Protein AF-A0A3M1KPJ9-F1 (afdb_monomer_lite)

Sequence (144 aa):
MNGAINFESLADSFSMEMNGGTPIARCDQLEVRNNEIRLLENTNYTHPRNPKELWERAVREEEVRENVKKMWGSYAVLQWVRATRPNEIPPIEEQGMRIIYVLRIPPLENSPKLARALKLLVNEIDRFRNGAVESVRFEEQPLP

Structure (mmCIF, N/CA/C/O backbone):
data_AF-A0A3M1KPJ9-F1
#
_entry.id   AF-A0A3M1KPJ9-F1
#
loop_
_atom_site.group_PDB
_atom_site.id
_atom_site.type_symbol
_atom_site.label_atom_id
_atom_site.label_alt_id
_atom_site.label_comp_id
_atom_site.label_asym_id
_atom_site.label_entity_id
_atom_site.label_seq_id
_atom_site.pdbx_PDB_ins_code
_atom_site.Cartn_x
_atom_site.Cartn_y
_atom_site.Cartn_z
_atom_site.occupancy
_atom_site.B_iso_or_equiv
_atom_site.auth_seq_id
_atom_site.auth_comp_id
_atom_site.auth_asym_id
_atom_site.auth_atom_id
_atom_site.pdbx_PDB_model_num
ATOM 1 N N . MET A 1 1 ? -11.873 16.869 7.938 1.00 39.50 1 MET A N 1
ATOM 2 C CA . MET A 1 1 ? -10.461 16.923 8.371 1.00 39.50 1 MET A CA 1
ATOM 3 C C . MET A 1 1 ? -9.653 16.223 7.298 1.00 39.50 1 MET A C 1
ATOM 5 O O . MET A 1 1 ? -9.813 15.023 7.148 1.00 39.50 1 MET A O 1
ATOM 9 N N . ASN A 1 2 ? -8.879 16.966 6.508 1.00 43.03 2 ASN A N 1
ATOM 10 C CA . ASN A 1 2 ? -8.001 16.390 5.489 1.00 43.03 2 ASN A CA 1
ATOM 11 C C . ASN A 1 2 ? -6.593 16.362 6.080 1.00 43.03 2 ASN A C 1
ATOM 13 O O . ASN A 1 2 ? -5.940 17.398 6.152 1.00 43.03 2 ASN A O 1
ATOM 17 N N . GLY A 1 3 ? -6.162 15.207 6.569 1.00 62.03 3 GLY A N 1
ATOM 18 C CA . GLY A 1 3 ? -4.822 15.029 7.111 1.00 62.03 3 GLY A CA 1
ATOM 19 C C . GLY A 1 3 ? -4.414 13.577 6.959 1.00 62.03 3 GLY A C 1
ATOM 20 O O . GLY A 1 3 ? -5.153 12.687 7.374 1.00 62.03 3 GLY A O 1
ATOM 21 N N . ALA A 1 4 ? -3.269 13.340 6.322 1.00 70.69 4 ALA A N 1
ATOM 22 C CA . ALA A 1 4 ? -2.655 12.025 6.335 1.00 70.69 4 ALA A CA 1
ATOM 23 C C . ALA A 1 4 ? -2.259 11.693 7.782 1.00 70.69 4 ALA A C 1
ATOM 25 O O . ALA A 1 4 ? -1.578 12.476 8.444 1.00 70.69 4 ALA A O 1
ATOM 26 N N . ILE A 1 5 ? -2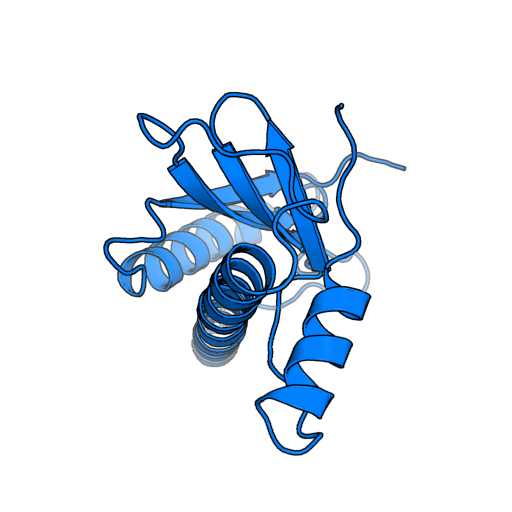.715 10.549 8.272 1.00 81.44 5 ILE A N 1
ATOM 27 C CA . ILE A 1 5 ? -2.349 9.987 9.564 1.00 81.44 5 ILE A CA 1
ATOM 28 C C . ILE A 1 5 ? -0.999 9.299 9.384 1.00 81.44 5 ILE A C 1
ATOM 30 O O . ILE A 1 5 ? -0.840 8.461 8.489 1.00 81.44 5 ILE A O 1
ATOM 34 N N . ASN A 1 6 ? -0.030 9.663 10.229 1.00 79.62 6 ASN A N 1
ATOM 35 C CA . ASN A 1 6 ? 1.220 8.921 10.316 1.00 79.62 6 ASN A CA 1
ATOM 36 C C . ASN A 1 6 ? 0.895 7.517 10.834 1.00 79.62 6 ASN A C 1
ATOM 38 O O . ASN A 1 6 ? 0.515 7.346 11.991 1.00 79.62 6 ASN A O 1
ATOM 42 N N . PHE A 1 7 ? 0.990 6.531 9.949 1.00 84.62 7 PHE A N 1
ATOM 43 C CA . PHE A 1 7 ? 0.542 5.177 10.233 1.00 84.62 7 PHE A CA 1
ATOM 44 C C . PHE A 1 7 ? 1.591 4.372 11.013 1.00 84.62 7 PHE A C 1
ATOM 46 O O . PHE A 1 7 ? 1.277 3.331 11.588 1.00 84.62 7 PHE A O 1
ATOM 53 N N . GLU A 1 8 ? 2.822 4.883 11.085 1.00 86.38 8 GLU A N 1
ATOM 54 C CA . GLU A 1 8 ? 3.941 4.262 11.787 1.00 86.38 8 GLU A CA 1
ATOM 55 C C . GLU A 1 8 ? 3.683 4.133 13.290 1.00 86.38 8 GLU A C 1
ATOM 57 O O . GLU A 1 8 ? 3.782 3.036 13.828 1.00 86.38 8 GLU A O 1
ATOM 62 N N . SER A 1 9 ? 3.242 5.203 13.957 1.00 88.38 9 SER A N 1
ATOM 63 C CA . SER A 1 9 ? 2.979 5.174 15.406 1.00 88.38 9 SER A CA 1
ATOM 64 C C . SER A 1 9 ? 1.850 4.207 15.789 1.00 88.38 9 SER A C 1
ATOM 66 O O . SER A 1 9 ? 1.889 3.563 16.845 1.00 88.38 9 SER A O 1
ATOM 68 N N . LEU A 1 10 ? 0.848 4.073 14.916 1.00 91.31 10 LEU A N 1
ATOM 69 C CA . LEU A 1 10 ? -0.241 3.109 15.063 1.00 91.31 10 LEU A CA 1
ATOM 70 C C . LEU A 1 10 ? 0.266 1.676 14.893 1.00 91.31 10 LEU A C 1
ATOM 72 O O . LEU A 1 10 ? -0.090 0.796 15.677 1.00 91.31 10 LEU A O 1
ATOM 76 N N . ALA A 1 11 ? 1.130 1.446 13.904 1.00 92.62 11 ALA A N 1
ATOM 77 C CA . ALA A 1 11 ? 1.739 0.146 13.658 1.00 92.62 11 ALA A CA 1
ATOM 78 C C . ALA A 1 11 ? 2.717 -0.272 14.768 1.00 92.62 11 ALA A C 1
ATOM 80 O O . ALA A 1 11 ? 2.775 -1.455 15.111 1.00 92.62 11 ALA A O 1
ATOM 81 N N . ASP A 1 12 ? 3.444 0.672 15.364 1.00 93.25 12 ASP A N 1
ATOM 82 C CA . ASP A 1 12 ? 4.329 0.413 16.502 1.00 93.25 12 ASP A CA 1
ATOM 83 C C . ASP A 1 12 ? 3.517 0.015 17.736 1.00 93.25 12 ASP A C 1
ATOM 85 O O . ASP A 1 12 ? 3.812 -0.993 18.381 1.00 93.25 12 ASP A O 1
ATOM 89 N N . SER A 1 13 ? 2.428 0.743 18.009 1.00 93.88 13 SER A N 1
ATOM 90 C CA . SER A 1 13 ? 1.492 0.394 19.083 1.00 93.88 13 SER A CA 1
ATOM 91 C C . SER A 1 13 ? 0.903 -1.004 18.878 1.00 93.88 13 SER A C 1
ATOM 93 O O . SER A 1 13 ? 0.939 -1.835 19.782 1.00 93.88 13 SER A O 1
ATOM 95 N N . PHE A 1 14 ? 0.430 -1.296 17.662 1.00 94.88 14 PHE A N 1
ATOM 96 C CA . PHE A 1 14 ? -0.061 -2.623 17.298 1.00 94.88 14 PHE A CA 1
ATOM 97 C C . PHE A 1 14 ? 1.008 -3.700 17.517 1.00 94.88 14 PHE A C 1
ATOM 99 O O . PHE A 1 14 ? 0.722 -4.762 18.066 1.00 94.88 14 PHE A O 1
ATOM 106 N N . SER A 1 15 ? 2.250 -3.438 17.106 1.00 95.12 15 SER A N 1
ATOM 107 C CA . SER A 1 15 ? 3.347 -4.400 17.227 1.00 95.12 15 SER A CA 1
ATOM 108 C C . SER A 1 15 ? 3.625 -4.737 18.692 1.00 95.12 15 SER A C 1
ATOM 110 O O . SER A 1 15 ? 3.766 -5.909 19.038 1.00 95.12 15 SER A O 1
ATOM 112 N N . MET A 1 16 ? 3.630 -3.725 19.562 1.00 95.25 16 MET A N 1
ATOM 113 C CA . MET A 1 16 ? 3.829 -3.891 21.001 1.00 95.25 16 MET A CA 1
ATOM 114 C C . MET A 1 16 ? 2.670 -4.627 21.679 1.00 95.25 16 MET A C 1
ATOM 116 O O . MET A 1 16 ? 2.911 -5.533 22.475 1.00 95.25 16 MET A O 1
ATOM 120 N N . GLU A 1 17 ? 1.428 -4.264 21.363 1.00 94.69 17 GLU A N 1
ATOM 121 C CA . GLU A 1 17 ? 0.243 -4.784 22.057 1.00 94.69 17 GLU A CA 1
ATOM 122 C C . GLU A 1 17 ? -0.226 -6.144 21.520 1.00 94.69 17 GLU A C 1
ATOM 124 O O . GLU A 1 17 ? -0.683 -6.987 22.290 1.00 94.69 17 GLU A O 1
ATOM 129 N N . MET A 1 18 ? -0.105 -6.375 20.210 1.00 92.81 18 MET A N 1
ATOM 130 C CA . MET A 1 18 ? -0.717 -7.519 19.522 1.00 92.81 18 MET A CA 1
ATOM 131 C C . MET A 1 18 ? 0.295 -8.479 18.893 1.00 92.81 18 MET A C 1
ATOM 133 O O . MET A 1 18 ? -0.042 -9.640 18.667 1.00 92.81 18 MET A O 1
ATOM 137 N N . ASN A 1 19 ? 1.522 -8.028 18.607 1.00 90.75 19 ASN A N 1
ATOM 138 C CA . ASN A 1 19 ? 2.541 -8.828 17.912 1.00 90.75 19 ASN A CA 1
ATOM 139 C C . ASN A 1 19 ? 3.777 -9.131 18.781 1.00 90.75 19 ASN A C 1
ATOM 141 O O . ASN A 1 19 ? 4.863 -9.399 18.262 1.00 90.75 19 ASN A O 1
ATOM 145 N N . GLY A 1 20 ? 3.638 -9.049 20.111 1.00 90.75 20 GLY A N 1
ATOM 146 C CA . GLY A 1 20 ? 4.711 -9.356 21.065 1.00 90.75 20 GLY A CA 1
ATOM 147 C C . GLY A 1 20 ? 5.973 -8.505 20.879 1.00 90.75 20 GLY A C 1
ATOM 148 O O . GLY A 1 20 ? 7.077 -8.989 21.111 1.00 90.75 20 GLY A O 1
ATOM 149 N N . GLY A 1 21 ? 5.823 -7.273 20.389 1.00 90.94 21 GLY A N 1
ATOM 150 C CA . GLY A 1 21 ? 6.919 -6.363 20.050 1.00 90.94 21 GLY A CA 1
ATOM 151 C C . GLY A 1 21 ? 7.565 -6.608 18.683 1.00 90.94 21 GLY A C 1
ATOM 152 O O . GLY A 1 21 ? 8.468 -5.867 18.304 1.00 90.94 21 GLY A O 1
ATOM 153 N N . THR A 1 22 ? 7.125 -7.609 17.914 1.00 93.50 22 THR A N 1
ATOM 154 C CA . THR A 1 2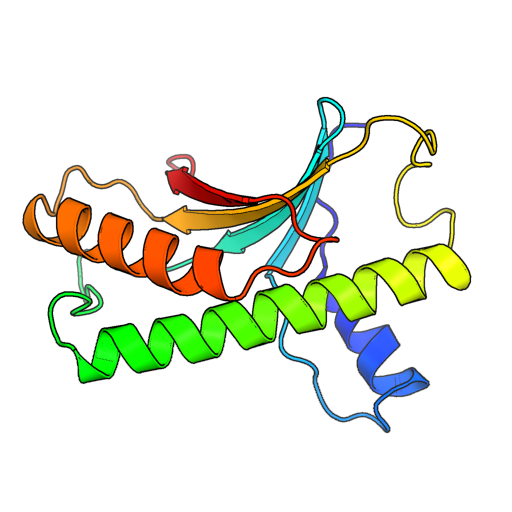2 ? 7.662 -7.852 16.566 1.00 93.50 22 THR A CA 1
ATOM 155 C C . THR A 1 22 ? 7.095 -6.822 15.583 1.00 93.50 22 THR A C 1
ATOM 157 O O . THR A 1 22 ? 5.872 -6.704 15.488 1.00 93.50 22 THR A O 1
ATOM 160 N N . PRO A 1 23 ? 7.925 -6.106 14.802 1.00 94.06 23 PRO A N 1
ATOM 161 C CA . PRO A 1 23 ? 7.427 -5.138 13.831 1.00 94.06 23 PRO A CA 1
ATOM 162 C C . PRO A 1 23 ? 6.541 -5.784 12.762 1.00 94.06 23 PRO A C 1
ATOM 164 O O . PRO A 1 23 ? 6.899 -6.807 12.172 1.00 94.06 23 PRO A O 1
ATOM 167 N N . ILE A 1 24 ? 5.394 -5.169 12.480 1.00 94.25 24 ILE A N 1
ATOM 168 C CA . ILE A 1 24 ? 4.541 -5.545 11.348 1.00 94.25 24 ILE A CA 1
ATOM 169 C C . ILE A 1 24 ? 4.940 -4.772 10.085 1.00 94.25 24 ILE A C 1
ATOM 171 O O . ILE A 1 24 ? 5.290 -3.597 10.145 1.00 94.25 24 ILE A O 1
ATOM 175 N N . ALA A 1 25 ? 4.871 -5.410 8.914 1.00 95.00 25 ALA A N 1
ATOM 176 C CA . ALA A 1 25 ? 4.991 -4.696 7.645 1.00 95.00 25 ALA A CA 1
ATOM 177 C C . ALA A 1 25 ? 3.742 -3.831 7.420 1.00 95.00 25 ALA A C 1
ATOM 179 O O . ALA A 1 25 ? 2.622 -4.322 7.525 1.00 95.00 25 ALA A O 1
ATOM 180 N N . ARG A 1 26 ? 3.925 -2.557 7.085 1.00 94.75 26 ARG A N 1
ATOM 181 C CA . ARG A 1 26 ? 2.849 -1.574 6.914 1.00 94.75 26 ARG A CA 1
ATOM 182 C C . ARG A 1 26 ? 3.204 -0.567 5.831 1.00 94.75 26 ARG A C 1
ATOM 184 O O . ARG A 1 26 ? 4.376 -0.438 5.483 1.00 94.75 26 ARG A O 1
ATOM 191 N N . CYS A 1 27 ? 2.186 0.124 5.346 1.00 94.12 27 CYS A N 1
ATOM 192 C CA . CYS A 1 27 ? 2.311 1.336 4.553 1.00 94.12 27 CYS A CA 1
ATOM 193 C C . CYS A 1 27 ? 2.729 2.531 5.416 1.00 94.12 27 CYS A C 1
ATOM 195 O O . CYS A 1 27 ? 2.535 2.520 6.633 1.00 94.12 27 CYS A O 1
ATOM 197 N N . ASP A 1 28 ? 3.255 3.569 4.775 1.00 92.25 28 ASP A N 1
ATOM 198 C CA . ASP A 1 28 ? 3.770 4.752 5.470 1.00 92.25 28 ASP A CA 1
ATOM 199 C C . ASP A 1 28 ? 2.657 5.625 6.062 1.00 92.25 28 ASP A C 1
ATOM 201 O O . ASP A 1 28 ? 2.778 6.167 7.161 1.00 92.25 28 ASP A O 1
ATOM 205 N N . GLN A 1 29 ? 1.570 5.816 5.310 1.00 93.00 29 GLN A N 1
ATOM 206 C CA . GLN A 1 29 ? 0.532 6.788 5.652 1.00 93.00 29 GLN A CA 1
ATOM 207 C C . GLN A 1 29 ? -0.869 6.220 5.448 1.00 93.00 29 GLN A C 1
ATOM 209 O O . GLN A 1 29 ? -1.100 5.368 4.590 1.00 93.00 29 GLN A O 1
ATOM 214 N N . LEU A 1 30 ? -1.825 6.755 6.203 1.00 91.75 30 LEU A N 1
ATOM 215 C CA . LEU A 1 30 ? -3.248 6.525 5.990 1.00 91.75 30 LEU A CA 1
ATOM 216 C C . LEU A 1 30 ? -3.945 7.853 5.707 1.00 91.75 30 LEU A C 1
ATOM 218 O O . LEU A 1 30 ? -3.724 8.837 6.399 1.00 91.75 30 LEU A O 1
ATOM 222 N N . GLU A 1 31 ? -4.808 7.899 4.703 1.00 91.44 31 GLU A N 1
ATOM 223 C CA . GLU A 1 31 ? -5.575 9.096 4.355 1.00 91.44 31 GLU A CA 1
ATOM 224 C C . GLU A 1 31 ? -7.054 8.740 4.210 1.00 91.44 31 GLU A C 1
ATOM 226 O O . GLU A 1 31 ? -7.398 7.784 3.521 1.00 91.44 31 GLU A O 1
ATOM 231 N N . VAL A 1 32 ? -7.934 9.521 4.838 1.00 88.31 32 VAL A N 1
ATOM 232 C CA . VAL A 1 32 ? -9.388 9.374 4.693 1.00 88.31 32 VAL A CA 1
ATOM 233 C C . VAL A 1 32 ? -9.919 10.560 3.896 1.00 88.31 32 VAL A C 1
ATOM 235 O O . VAL A 1 32 ? -9.871 11.694 4.371 1.00 88.31 32 VAL A O 1
ATOM 238 N N . ARG A 1 33 ? -10.401 10.317 2.673 1.00 85.44 33 ARG A N 1
ATOM 239 C CA . ARG A 1 33 ? -11.013 11.347 1.812 1.00 85.44 33 ARG A CA 1
ATOM 240 C C . ARG A 1 33 ? -11.972 10.724 0.807 1.00 85.44 33 ARG A C 1
ATOM 242 O O . ARG A 1 33 ? -11.727 9.618 0.350 1.00 85.44 33 ARG A O 1
ATOM 249 N N . ASN A 1 34 ? -13.012 11.453 0.399 1.00 79.75 34 ASN A N 1
ATOM 250 C CA . ASN A 1 34 ? -13.915 11.062 -0.697 1.00 79.75 34 ASN A CA 1
ATOM 251 C C . ASN A 1 34 ? -14.493 9.634 -0.574 1.00 79.75 34 ASN A C 1
ATOM 253 O O . ASN A 1 34 ? -14.530 8.904 -1.560 1.00 79.75 34 ASN A O 1
ATOM 257 N N . ASN A 1 35 ? -14.913 9.224 0.627 1.00 84.88 35 ASN A N 1
ATOM 258 C CA . ASN A 1 35 ? -15.363 7.855 0.927 1.00 84.88 35 ASN A CA 1
ATOM 259 C C . ASN A 1 35 ? -14.306 6.767 0.643 1.00 84.88 35 ASN A C 1
ATOM 261 O O . ASN A 1 35 ? -14.641 5.608 0.406 1.00 84.88 35 ASN A O 1
ATOM 265 N N . GLU A 1 36 ? -13.020 7.116 0.670 1.00 89.38 36 GLU A N 1
ATOM 266 C CA . GLU A 1 36 ? -11.910 6.176 0.556 1.00 89.38 36 GLU A CA 1
ATOM 267 C C . GLU A 1 36 ? -11.029 6.235 1.812 1.00 89.38 36 GLU A C 1
ATOM 269 O O . GLU A 1 36 ? -10.610 7.312 2.247 1.00 89.38 36 GLU A O 1
ATOM 274 N N . ILE A 1 37 ? -10.696 5.061 2.354 1.00 91.50 37 ILE A N 1
ATOM 275 C CA . ILE A 1 37 ? -9.551 4.868 3.248 1.00 91.50 37 ILE A CA 1
ATOM 276 C C . ILE A 1 37 ? -8.381 4.447 2.376 1.00 91.50 37 ILE A C 1
ATOM 278 O O . ILE A 1 37 ? -8.383 3.367 1.784 1.00 91.50 37 ILE A O 1
ATOM 282 N N . ARG A 1 38 ? -7.373 5.300 2.294 1.00 93.88 38 ARG A N 1
ATOM 283 C CA . ARG A 1 38 ? -6.231 5.127 1.407 1.00 93.88 38 ARG A CA 1
ATOM 284 C C . ARG A 1 38 ? -5.023 4.743 2.243 1.00 93.88 38 ARG A C 1
ATOM 286 O O . ARG A 1 38 ? -4.565 5.526 3.068 1.00 93.88 38 ARG A O 1
ATOM 293 N N . LEU A 1 39 ? -4.538 3.527 2.030 1.00 94.56 39 LEU A N 1
ATOM 294 C CA . LEU A 1 39 ? -3.306 2.990 2.599 1.00 94.56 39 LEU A CA 1
ATOM 295 C C . LEU A 1 39 ? -2.175 3.336 1.630 1.00 94.56 39 LEU A C 1
ATOM 297 O O . LEU A 1 39 ? -2.107 2.777 0.537 1.00 94.56 39 LEU A O 1
ATOM 301 N N . LEU A 1 40 ? -1.357 4.318 1.984 1.00 95.00 40 LEU A N 1
ATOM 302 C CA . LEU A 1 40 ? -0.420 4.977 1.081 1.00 95.00 40 LEU A CA 1
ATOM 303 C C . LEU A 1 40 ? 1.004 4.482 1.345 1.00 95.00 40 LEU A C 1
ATOM 305 O O . LEU A 1 40 ? 1.531 4.654 2.443 1.00 95.00 40 LEU A O 1
ATOM 309 N N . GLU A 1 41 ? 1.626 3.912 0.321 1.00 94.69 41 GLU A N 1
ATOM 310 C CA . GLU A 1 41 ? 3.013 3.448 0.327 1.00 94.69 41 GLU A CA 1
ATOM 311 C C . GLU A 1 41 ? 3.861 4.353 -0.568 1.00 94.69 41 GLU A C 1
ATOM 313 O O . GLU A 1 41 ? 3.615 4.420 -1.774 1.00 94.69 41 GLU A O 1
ATOM 318 N N . ASN A 1 42 ? 4.861 5.039 -0.018 1.00 92.44 42 ASN A N 1
ATOM 319 C CA . ASN A 1 42 ? 5.795 5.826 -0.811 1.00 92.44 42 ASN A CA 1
ATOM 320 C C . ASN A 1 42 ? 6.946 4.940 -1.273 1.00 92.44 42 ASN A C 1
ATOM 322 O O . ASN A 1 42 ? 7.686 4.349 -0.495 1.00 92.44 42 ASN A O 1
ATOM 326 N N . THR A 1 43 ? 7.126 4.885 -2.582 1.00 91.00 43 THR A N 1
ATOM 327 C CA . THR A 1 43 ? 8.159 4.070 -3.213 1.00 91.00 43 THR A CA 1
ATOM 328 C C . THR A 1 43 ? 9.289 4.953 -3.732 1.00 91.00 43 THR A C 1
ATOM 330 O O . THR A 1 43 ? 9.133 6.159 -3.922 1.00 91.00 43 THR A O 1
ATOM 333 N N . ASN A 1 44 ? 10.440 4.347 -4.007 1.00 87.31 44 ASN A N 1
ATOM 334 C CA . ASN A 1 44 ? 11.586 5.001 -4.643 1.00 87.31 44 ASN A CA 1
ATOM 335 C C . ASN A 1 44 ? 11.930 4.370 -6.005 1.00 87.31 44 ASN A C 1
ATOM 337 O O . ASN A 1 44 ? 13.063 4.463 -6.472 1.00 87.31 44 ASN A O 1
ATOM 341 N N . TYR A 1 45 ? 10.956 3.727 -6.657 1.00 87.94 45 TYR A N 1
ATOM 342 C CA . TYR A 1 45 ? 11.183 2.896 -7.847 1.00 87.94 45 TYR A CA 1
ATOM 343 C C . TYR A 1 45 ? 11.787 3.645 -9.034 1.00 87.94 45 TYR A C 1
ATOM 345 O O . TYR A 1 45 ? 12.539 3.062 -9.809 1.00 87.94 45 TYR A O 1
ATOM 353 N N . THR A 1 46 ? 11.485 4.931 -9.166 1.00 77.88 46 THR A N 1
ATOM 354 C CA . THR A 1 46 ? 11.954 5.800 -10.253 1.00 77.88 46 THR A CA 1
ATOM 355 C C . THR A 1 46 ? 13.094 6.724 -9.812 1.00 77.88 46 THR A C 1
ATOM 357 O O . THR A 1 46 ? 13.379 7.708 -10.491 1.00 77.88 46 THR A O 1
ATOM 360 N N . HIS A 1 47 ? 13.763 6.444 -8.682 1.00 78.88 47 HIS A N 1
ATOM 361 C CA . HIS A 1 47 ? 14.823 7.311 -8.165 1.00 78.88 47 HIS A CA 1
ATOM 362 C C . HIS A 1 47 ? 15.937 7.525 -9.216 1.00 78.88 47 HIS A C 1
ATOM 364 O O . HIS A 1 47 ? 16.557 6.546 -9.636 1.00 78.88 47 HIS A O 1
ATOM 370 N N . PRO A 1 48 ? 16.276 8.775 -9.604 1.00 71.19 48 PRO A N 1
ATOM 371 C CA . PRO A 1 48 ? 17.157 9.040 -10.750 1.00 71.19 48 PRO A CA 1
ATOM 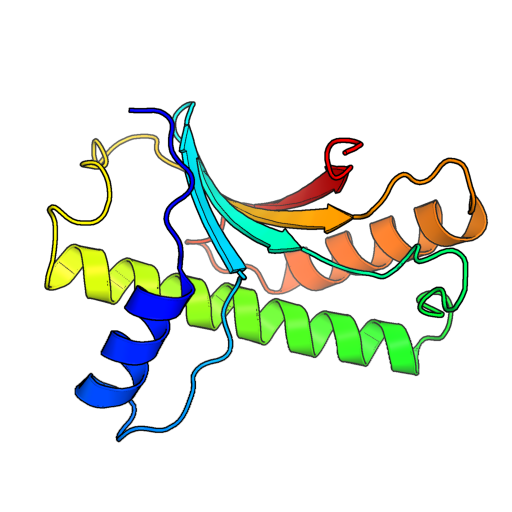372 C C . PRO A 1 48 ? 18.554 8.420 -10.652 1.00 71.19 48 PRO A C 1
ATOM 374 O O . PRO A 1 48 ? 19.179 8.130 -11.667 1.00 71.19 48 PRO A O 1
ATOM 377 N N . ARG A 1 49 ? 19.063 8.230 -9.428 1.00 76.25 49 ARG A N 1
ATOM 378 C CA . ARG A 1 49 ? 20.397 7.647 -9.197 1.00 76.25 49 ARG A CA 1
ATOM 379 C C . ARG A 1 49 ? 20.390 6.128 -9.047 1.00 76.25 49 ARG A C 1
ATOM 381 O O . ARG A 1 49 ? 21.449 5.526 -9.135 1.00 76.25 49 ARG A O 1
ATOM 388 N N . ASN A 1 50 ? 19.239 5.538 -8.733 1.00 80.56 50 ASN A N 1
ATOM 389 C CA . ASN A 1 50 ? 19.137 4.110 -8.445 1.00 80.56 50 ASN A CA 1
ATOM 390 C C . ASN A 1 50 ? 17.696 3.632 -8.680 1.00 80.56 50 ASN A C 1
ATOM 392 O O . ASN A 1 50 ? 16.967 3.398 -7.711 1.00 80.56 50 ASN A O 1
ATOM 396 N N . PRO A 1 51 ? 17.240 3.584 -9.944 1.00 82.50 51 PRO A N 1
ATOM 397 C CA . PRO A 1 51 ? 15.909 3.091 -10.250 1.00 82.50 51 PRO A CA 1
ATOM 398 C C . PRO A 1 51 ? 15.830 1.602 -9.916 1.00 82.50 51 PRO A C 1
ATOM 400 O O . PRO A 1 51 ? 16.780 0.849 -10.128 1.00 82.50 51 PRO A O 1
ATOM 403 N N . LYS A 1 52 ? 14.679 1.161 -9.415 1.00 88.75 52 LYS A N 1
ATOM 404 C CA . LYS A 1 52 ? 14.454 -0.255 -9.131 1.00 88.75 52 LYS A CA 1
ATOM 405 C C . LYS A 1 52 ? 14.111 -0.972 -10.430 1.00 88.75 52 LYS A C 1
ATOM 407 O O . LYS A 1 52 ? 13.185 -0.572 -11.136 1.00 88.75 52 LYS A O 1
ATOM 412 N N . GLU A 1 53 ? 14.834 -2.039 -10.744 1.00 89.94 53 GLU A N 1
ATOM 413 C CA . GLU A 1 53 ? 14.706 -2.764 -12.012 1.00 89.94 53 GLU A CA 1
ATOM 414 C C . GLU A 1 53 ? 13.458 -3.663 -12.068 1.00 89.94 53 GLU A C 1
ATOM 416 O O . GLU A 1 53 ? 13.534 -4.879 -12.196 1.00 89.94 53 GLU A O 1
ATOM 421 N N . LEU A 1 54 ? 12.259 -3.077 -11.998 1.00 91.12 54 LEU A N 1
ATOM 422 C CA . LEU A 1 54 ? 10.984 -3.816 -11.961 1.00 91.12 54 LEU A CA 1
ATOM 423 C C . LEU A 1 54 ? 10.693 -4.645 -13.234 1.00 91.12 54 LEU A C 1
ATOM 425 O O . LEU A 1 54 ? 9.740 -5.433 -13.277 1.00 91.12 54 LEU A O 1
ATOM 429 N N . TRP A 1 55 ? 11.473 -4.455 -14.302 1.00 89.50 55 TRP A N 1
ATOM 430 C CA . TRP A 1 55 ? 11.433 -5.320 -15.485 1.00 89.50 55 TRP A CA 1
ATOM 431 C C . TRP A 1 55 ? 12.027 -6.702 -15.206 1.00 89.50 55 TRP A C 1
ATOM 433 O O . TRP A 1 55 ? 11.592 -7.681 -15.820 1.00 89.50 55 TRP A O 1
ATOM 443 N N . GLU A 1 56 ? 12.960 -6.809 -14.263 1.00 92.75 56 GLU A N 1
ATOM 444 C CA . GLU A 1 56 ? 13.481 -8.086 -13.807 1.00 92.75 56 GLU A CA 1
ATOM 445 C C . GLU A 1 56 ? 12.426 -8.821 -12.984 1.00 92.75 56 GLU A C 1
ATOM 447 O O . GLU A 1 56 ? 11.818 -8.287 -12.055 1.00 92.75 56 GLU A O 1
ATOM 452 N N . ARG A 1 57 ? 12.182 -10.085 -13.339 1.00 91.81 57 ARG A N 1
ATOM 453 C CA . ARG A 1 57 ? 11.132 -10.888 -12.706 1.00 91.81 57 ARG A CA 1
ATOM 454 C C . ARG A 1 57 ? 11.379 -11.085 -11.210 1.00 91.81 57 ARG A C 1
ATOM 456 O O . ARG A 1 57 ? 10.436 -10.941 -10.445 1.00 91.81 57 ARG A O 1
ATOM 463 N N . ALA A 1 58 ? 12.615 -11.392 -10.816 1.00 95.31 58 ALA A N 1
ATOM 464 C CA . ALA A 1 58 ? 12.963 -11.629 -9.417 1.00 95.31 58 ALA A CA 1
ATOM 465 C C . ALA A 1 58 ? 12.714 -10.379 -8.558 1.00 95.31 58 ALA A C 1
ATOM 467 O O . ALA A 1 58 ? 12.035 -10.466 -7.539 1.00 95.31 58 ALA A O 1
ATOM 468 N N . VAL A 1 59 ? 13.164 -9.213 -9.037 1.00 94.62 59 VAL A N 1
ATOM 469 C CA . VAL A 1 59 ? 12.935 -7.918 -8.380 1.00 94.62 59 VAL A CA 1
ATOM 470 C C . VAL A 1 59 ? 11.439 -7.617 -8.274 1.00 94.62 59 VAL A C 1
ATOM 472 O O . VAL A 1 59 ? 10.956 -7.248 -7.208 1.00 94.62 59 VAL A O 1
ATOM 475 N N . ARG A 1 60 ? 10.669 -7.813 -9.353 1.00 94.25 60 ARG A N 1
ATOM 476 C CA . ARG A 1 60 ? 9.218 -7.578 -9.326 1.00 94.25 60 ARG A CA 1
ATOM 477 C C . ARG A 1 60 ? 8.487 -8.514 -8.364 1.00 94.25 60 ARG A C 1
ATOM 479 O O . ARG A 1 60 ? 7.627 -8.048 -7.629 1.00 94.25 60 ARG A O 1
ATOM 486 N N . GLU A 1 61 ? 8.804 -9.807 -8.359 1.00 95.69 61 GLU A N 1
ATOM 487 C CA . GLU A 1 61 ? 8.173 -10.780 -7.455 1.00 95.69 61 GLU A CA 1
ATOM 488 C C . GLU A 1 61 ? 8.469 -10.469 -5.980 1.00 95.69 61 GLU A C 1
ATOM 490 O O . GLU A 1 61 ? 7.600 -10.648 -5.121 1.00 95.69 61 GLU A O 1
ATOM 495 N N . GLU A 1 62 ? 9.670 -9.972 -5.683 1.00 96.81 62 GLU A N 1
ATOM 496 C CA . GLU A 1 62 ? 10.023 -9.480 -4.354 1.00 96.81 62 GLU A CA 1
ATOM 497 C C . GLU A 1 62 ? 9.187 -8.256 -3.966 1.00 96.81 62 GLU A C 1
ATOM 499 O O . GLU A 1 62 ? 8.570 -8.261 -2.898 1.00 96.81 62 GLU A O 1
ATOM 504 N N . GLU A 1 63 ? 9.032 -7.285 -4.870 1.00 96.00 63 GLU A N 1
ATOM 505 C CA . GLU A 1 63 ? 8.173 -6.122 -4.624 1.00 96.00 63 GLU A CA 1
ATOM 506 C C . GLU A 1 63 ? 6.702 -6.480 -4.464 1.00 96.00 63 GLU A C 1
ATOM 508 O O . GLU A 1 63 ? 6.021 -5.896 -3.622 1.00 96.00 63 GLU A O 1
ATOM 513 N N . VAL A 1 64 ? 6.187 -7.442 -5.232 1.00 96.62 64 VAL A N 1
ATOM 514 C CA . VAL A 1 64 ? 4.823 -7.941 -5.027 1.00 96.62 64 VAL A CA 1
ATOM 515 C C . VAL A 1 64 ? 4.693 -8.482 -3.607 1.00 96.62 64 VAL A C 1
ATOM 517 O O . VAL A 1 64 ? 3.767 -8.109 -2.891 1.00 96.62 64 VAL A O 1
ATOM 520 N N . ARG A 1 65 ? 5.632 -9.324 -3.164 1.00 97.00 65 ARG A N 1
ATOM 521 C CA . ARG A 1 65 ? 5.591 -9.925 -1.826 1.00 97.00 65 ARG A CA 1
ATOM 522 C C . ARG A 1 65 ? 5.660 -8.869 -0.722 1.00 97.00 65 ARG A C 1
ATOM 524 O O . ARG A 1 65 ? 4.893 -8.954 0.235 1.00 97.00 65 ARG A O 1
ATOM 531 N N . GLU A 1 66 ? 6.564 -7.903 -0.840 1.00 96.81 66 GLU A N 1
ATOM 532 C CA . GLU A 1 66 ? 6.712 -6.788 0.102 1.00 96.81 66 GLU A CA 1
ATOM 533 C C . GLU A 1 66 ? 5.425 -5.961 0.200 1.00 96.81 66 GLU A C 1
ATOM 535 O O . GLU A 1 66 ? 4.887 -5.775 1.292 1.00 96.81 66 GLU A O 1
ATOM 540 N N . ASN A 1 67 ? 4.875 -5.532 -0.938 1.00 96.69 67 ASN A N 1
ATOM 541 C CA . ASN A 1 67 ? 3.668 -4.708 -0.969 1.00 96.69 67 ASN A CA 1
ATOM 542 C C . ASN A 1 67 ? 2.428 -5.468 -0.496 1.00 96.69 67 ASN A C 1
ATOM 544 O O . ASN A 1 67 ? 1.589 -4.899 0.197 1.00 96.69 67 ASN A O 1
ATOM 548 N N . VAL A 1 68 ? 2.324 -6.768 -0.783 1.00 96.12 68 VAL A N 1
ATOM 549 C CA . VAL A 1 68 ? 1.259 -7.608 -0.222 1.00 96.12 68 VAL A CA 1
ATOM 550 C C . VAL A 1 68 ? 1.379 -7.669 1.301 1.00 96.12 68 VAL A C 1
ATOM 552 O O . VAL A 1 68 ? 0.392 -7.425 1.991 1.00 96.12 68 VAL A O 1
ATOM 555 N N . LYS A 1 69 ? 2.573 -7.904 1.860 1.00 95.75 69 LYS A N 1
ATOM 556 C CA . LYS A 1 69 ? 2.760 -7.879 3.323 1.00 95.75 69 LYS A CA 1
ATOM 557 C C . LYS A 1 69 ? 2.338 -6.537 3.924 1.00 95.75 69 LYS A C 1
ATOM 559 O O . LYS A 1 69 ? 1.609 -6.533 4.910 1.00 95.75 69 LYS A O 1
ATOM 564 N N . LYS A 1 70 ? 2.749 -5.418 3.317 1.00 96.12 70 LYS A N 1
ATOM 565 C CA . LYS A 1 70 ? 2.399 -4.065 3.776 1.00 96.12 70 LYS A CA 1
ATOM 566 C C . LYS A 1 70 ? 0.904 -3.779 3.664 1.00 96.12 70 LYS A C 1
ATOM 568 O O . LYS A 1 70 ? 0.323 -3.259 4.606 1.00 96.12 70 LYS A O 1
ATOM 573 N N . MET A 1 71 ? 0.262 -4.165 2.563 1.00 96.06 71 MET A N 1
ATOM 574 C CA . MET A 1 71 ? -1.183 -4.014 2.364 1.00 96.06 71 MET A CA 1
ATOM 575 C C . MET A 1 71 ? -1.977 -4.746 3.452 1.00 96.06 71 MET A C 1
ATOM 577 O O . MET A 1 71 ? -2.864 -4.166 4.080 1.00 96.06 71 MET A O 1
ATOM 581 N N . TRP A 1 72 ? -1.643 -6.012 3.700 1.00 94.94 72 TRP A N 1
ATOM 582 C CA . TRP A 1 72 ? -2.344 -6.836 4.682 1.00 94.94 72 TRP A CA 1
ATOM 583 C C . TRP A 1 72 ? -2.026 -6.434 6.121 1.00 94.94 72 TRP A C 1
ATOM 585 O O . TRP A 1 72 ? -2.933 -6.370 6.951 1.00 94.94 72 TRP A O 1
ATOM 595 N N . GLY A 1 73 ? -0.766 -6.115 6.418 1.00 95.12 73 GLY A N 1
ATOM 596 C CA . GLY A 1 73 ? -0.389 -5.627 7.737 1.00 95.12 73 GLY A CA 1
ATOM 597 C C . GLY A 1 73 ? -1.016 -4.270 8.043 1.00 95.12 73 GLY A C 1
ATOM 598 O O . GLY A 1 73 ? -1.539 -4.078 9.138 1.00 95.12 73 GLY A O 1
ATOM 599 N N . SER A 1 74 ? -1.120 -3.378 7.053 1.00 95.31 74 SER A N 1
ATOM 600 C CA . SER A 1 74 ? -1.839 -2.119 7.233 1.00 95.31 74 SER A CA 1
ATOM 601 C C . SER A 1 74 ? -3.325 -2.300 7.481 1.00 95.31 74 SER A C 1
ATOM 603 O O . SER A 1 74 ? -3.906 -1.592 8.302 1.00 95.31 74 SER A O 1
ATOM 605 N N . TYR A 1 75 ? -3.949 -3.258 6.799 1.00 93.69 75 TYR A N 1
ATOM 606 C CA . TYR A 1 75 ? -5.338 -3.600 7.063 1.00 93.69 75 TYR A CA 1
ATOM 607 C C . TYR A 1 75 ? -5.528 -4.124 8.495 1.00 93.69 75 TYR A C 1
ATOM 609 O O . TYR A 1 75 ? -6.465 -3.703 9.171 1.00 93.69 75 TYR A O 1
ATOM 617 N N . ALA A 1 76 ? -4.628 -4.981 8.987 1.00 94.12 76 ALA A N 1
ATOM 618 C CA . ALA A 1 76 ? -4.679 -5.478 10.361 1.00 94.12 76 ALA A CA 1
ATOM 619 C C . ALA A 1 76 ? -4.568 -4.341 11.391 1.00 94.12 76 ALA A C 1
ATOM 621 O O . ALA A 1 76 ? -5.397 -4.259 12.299 1.00 94.12 76 ALA A O 1
ATOM 622 N N . VAL A 1 77 ? -3.610 -3.423 11.203 1.00 94.56 77 VAL A N 1
ATOM 623 C CA . VAL A 1 77 ? -3.457 -2.228 12.051 1.00 94.56 77 VAL A CA 1
ATOM 624 C C . VAL A 1 77 ? -4.725 -1.373 12.004 1.00 94.56 77 VAL A C 1
ATOM 626 O O . VAL A 1 77 ? -5.252 -1.012 13.051 1.00 94.56 77 VAL A O 1
ATOM 629 N N . LEU A 1 78 ? -5.273 -1.110 10.814 1.00 92.62 78 LEU A N 1
ATOM 630 C CA . LEU A 1 78 ? -6.505 -0.335 10.639 1.00 92.62 78 LEU A CA 1
ATOM 631 C C . LEU A 1 78 ? -7.686 -0.942 11.410 1.00 92.62 78 LEU A C 1
ATOM 633 O O . LEU A 1 78 ? -8.395 -0.221 12.108 1.00 92.62 78 LEU A O 1
ATOM 637 N N . GLN A 1 79 ? -7.915 -2.252 11.292 1.00 91.06 79 GLN A N 1
ATOM 638 C CA . GLN A 1 79 ? -9.018 -2.912 12.000 1.00 91.06 79 GLN A CA 1
ATOM 639 C C . GLN A 1 79 ? -8.828 -2.870 13.514 1.00 91.06 79 GLN A C 1
ATOM 641 O O . GLN A 1 79 ? -9.781 -2.604 14.245 1.00 91.06 79 GLN A O 1
ATOM 646 N N . TRP A 1 80 ? -7.599 -3.082 13.984 1.00 93.25 80 TRP A N 1
ATOM 647 C CA . TRP A 1 80 ? -7.286 -2.994 15.402 1.00 93.25 80 TRP A CA 1
ATOM 648 C C . TRP A 1 80 ? -7.520 -1.580 15.946 1.00 93.25 80 TRP A C 1
ATOM 650 O O . TRP A 1 80 ? -8.268 -1.438 16.908 1.00 93.25 80 TRP A O 1
ATOM 660 N N . VAL A 1 81 ? -6.997 -0.537 15.288 1.00 91.69 81 VAL A N 1
ATOM 661 C CA . VAL A 1 81 ? -7.215 0.865 15.696 1.00 91.69 81 VAL A CA 1
ATOM 662 C C . VAL A 1 81 ? -8.703 1.202 15.713 1.00 91.69 81 VAL A C 1
ATOM 664 O O . VAL A 1 81 ? -9.182 1.811 16.662 1.00 91.69 81 VAL A O 1
ATOM 667 N N . ARG A 1 82 ? -9.480 0.762 14.716 1.00 87.50 82 ARG A N 1
ATOM 668 C CA . ARG A 1 82 ? -10.938 0.973 14.715 1.00 87.50 82 ARG A CA 1
ATOM 669 C C . ARG A 1 82 ? -11.634 0.322 15.909 1.00 87.50 82 ARG A C 1
ATOM 671 O O . ARG A 1 82 ? -12.602 0.883 16.412 1.00 87.50 82 ARG A O 1
ATOM 678 N N . ALA A 1 83 ? -11.168 -0.848 16.336 1.00 88.88 83 ALA A N 1
ATOM 679 C CA . ALA A 1 83 ? -11.760 -1.586 17.444 1.00 88.88 83 ALA A CA 1
ATOM 680 C C . ALA A 1 83 ? -11.354 -1.029 18.817 1.00 88.88 83 ALA A C 1
ATOM 682 O O . ALA A 1 83 ? -12.165 -1.037 19.740 1.00 88.88 83 ALA A O 1
ATOM 683 N N . THR A 1 84 ? -10.114 -0.558 18.969 1.00 90.75 84 THR A N 1
ATOM 684 C CA . THR A 1 84 ? -9.547 -0.181 20.277 1.00 90.75 84 THR A CA 1
ATOM 685 C C . THR A 1 84 ? -9.439 1.326 20.487 1.00 90.75 84 THR A C 1
ATOM 687 O O . THR A 1 84 ? -9.454 1.793 21.625 1.00 90.75 84 THR A O 1
ATOM 690 N N . ARG A 1 85 ? -9.340 2.102 19.405 1.00 88.12 85 ARG A N 1
ATOM 691 C CA . ARG A 1 85 ? -9.071 3.547 19.397 1.00 88.12 85 ARG A CA 1
ATOM 692 C C . ARG A 1 85 ? -9.911 4.256 18.316 1.00 88.12 85 ARG A C 1
ATOM 694 O O . ARG A 1 85 ? -9.362 4.924 17.438 1.00 88.12 85 ARG A O 1
ATOM 701 N N . PRO A 1 86 ? -11.255 4.169 18.371 1.00 79.81 86 PRO A N 1
ATOM 702 C CA . PRO A 1 86 ? -12.146 4.622 17.294 1.00 79.81 86 PRO A CA 1
ATOM 703 C C . PRO A 1 86 ? -12.062 6.123 16.965 1.00 79.81 86 PRO A C 1
ATOM 705 O O . PRO A 1 86 ? -12.571 6.541 15.933 1.00 79.81 86 PRO A O 1
ATOM 708 N N . ASN A 1 87 ? -11.423 6.931 17.818 1.00 83.56 87 ASN A N 1
ATOM 709 C CA . ASN A 1 87 ? -11.238 8.368 17.607 1.00 83.56 87 ASN A CA 1
ATOM 710 C C . ASN A 1 87 ? -9.939 8.724 16.857 1.00 83.56 87 ASN A C 1
ATOM 712 O O . ASN A 1 87 ? -9.782 9.873 16.452 1.00 83.56 87 ASN A O 1
ATOM 716 N N . GLU A 1 88 ? -8.995 7.786 16.691 1.00 83.75 88 GLU A N 1
ATOM 717 C CA . GLU A 1 88 ? -7.713 8.046 16.005 1.00 83.75 88 GLU A CA 1
ATOM 718 C C . GLU A 1 88 ? -7.841 8.036 14.480 1.00 83.75 88 GLU A C 1
ATOM 720 O O . GLU A 1 88 ? -7.036 8.642 13.773 1.00 83.75 88 GLU A O 1
ATOM 725 N N . ILE A 1 89 ? -8.874 7.371 13.968 1.00 77.75 89 ILE A N 1
ATOM 726 C CA . ILE A 1 89 ? -9.225 7.370 12.552 1.00 77.75 89 ILE A CA 1
ATOM 727 C C . ILE A 1 89 ? -10.589 8.045 12.445 1.00 77.75 89 ILE A C 1
ATOM 729 O O . ILE A 1 89 ? -11.484 7.685 13.210 1.00 77.75 89 ILE A O 1
ATOM 733 N N . PRO A 1 90 ? -10.773 9.017 11.531 1.00 73.75 90 PRO A N 1
ATOM 734 C CA . PRO A 1 90 ? -12.056 9.674 11.343 1.00 73.75 90 PRO A CA 1
ATOM 735 C C . PRO A 1 90 ? -13.196 8.655 11.244 1.00 73.75 90 PRO A C 1
ATOM 737 O O . PRO A 1 90 ? -13.024 7.639 10.560 1.00 73.75 90 PRO A O 1
ATOM 740 N N . PRO A 1 91 ? -14.338 8.908 11.909 1.00 64.38 91 PRO A N 1
ATOM 741 C CA . PRO A 1 91 ? -15.455 7.983 11.912 1.00 64.38 91 PRO A CA 1
ATOM 742 C C . PRO A 1 91 ? -15.869 7.664 10.479 1.00 64.38 91 PRO A C 1
ATOM 744 O O . PRO A 1 91 ? -16.038 8.540 9.630 1.00 64.38 91 PRO A O 1
ATOM 747 N N . ILE A 1 92 ? -15.972 6.369 10.226 1.00 65.38 92 ILE A N 1
ATOM 748 C CA . ILE A 1 92 ? -16.296 5.795 8.933 1.00 65.38 92 ILE A CA 1
ATOM 749 C C . ILE A 1 92 ? -17.801 5.594 8.965 1.00 65.38 92 ILE A C 1
ATOM 751 O O . ILE A 1 92 ? -18.270 4.728 9.701 1.00 65.38 92 ILE A O 1
ATOM 755 N N . GLU A 1 93 ? -18.562 6.390 8.216 1.00 60.78 93 GLU A N 1
ATOM 756 C CA . GLU A 1 93 ? -19.967 6.056 7.987 1.00 60.78 93 GLU A CA 1
ATOM 757 C C . GLU A 1 93 ? -19.991 4.650 7.365 1.00 60.78 93 GLU A C 1
ATOM 759 O O . GLU A 1 93 ? -19.363 4.405 6.334 1.00 60.78 93 GLU A O 1
ATOM 764 N N . GLU A 1 94 ? -20.602 3.686 8.063 1.00 53.56 94 GLU A N 1
ATOM 765 C CA . GLU A 1 94 ? -20.437 2.244 7.804 1.00 53.56 94 GLU A CA 1
ATOM 766 C C . GLU A 1 94 ? -20.866 1.811 6.392 1.00 53.56 94 GLU A C 1
ATOM 768 O O . GLU A 1 94 ? -20.546 0.705 5.957 1.00 53.56 94 GLU A O 1
ATOM 773 N N . GLN A 1 95 ? -21.551 2.680 5.647 1.00 57.53 95 GLN A N 1
ATOM 774 C CA . GLN A 1 95 ? -21.993 2.425 4.285 1.00 57.53 95 GLN A CA 1
ATOM 775 C C . GLN A 1 95 ? -21.204 3.262 3.273 1.00 57.53 95 GLN A C 1
ATOM 777 O O . GLN A 1 95 ? -21.263 4.486 3.259 1.00 57.53 95 GLN A O 1
ATOM 782 N N . GLY A 1 96 ? -20.507 2.572 2.366 1.00 66.75 96 GLY A N 1
ATOM 783 C CA . GLY A 1 96 ? -19.963 3.166 1.140 1.00 66.75 96 GLY A CA 1
ATOM 784 C C . GLY A 1 96 ? -18.485 3.554 1.171 1.00 66.75 96 GLY A C 1
ATOM 785 O O . GLY A 1 96 ? -17.977 4.020 0.152 1.00 66.75 96 GLY A O 1
ATOM 786 N N . MET A 1 97 ? -17.778 3.338 2.284 1.00 79.56 97 MET A N 1
ATOM 787 C CA . MET A 1 97 ? -16.338 3.587 2.359 1.00 79.56 97 MET A CA 1
ATOM 788 C C . MET A 1 97 ? -15.505 2.437 1.785 1.00 79.56 97 MET A C 1
ATOM 790 O O . MET A 1 97 ? -15.650 1.280 2.178 1.00 79.56 97 MET A O 1
ATOM 794 N N . ARG A 1 98 ? -14.600 2.777 0.866 1.00 88.50 98 ARG A N 1
ATOM 795 C CA . ARG A 1 98 ? -13.758 1.841 0.111 1.00 88.50 98 ARG A CA 1
ATOM 796 C C . ARG A 1 98 ? -12.343 1.846 0.675 1.00 88.50 98 ARG A C 1
ATOM 798 O O . ARG A 1 98 ? -11.761 2.915 0.840 1.00 88.50 98 ARG A O 1
ATOM 805 N N . ILE A 1 99 ? -11.754 0.682 0.9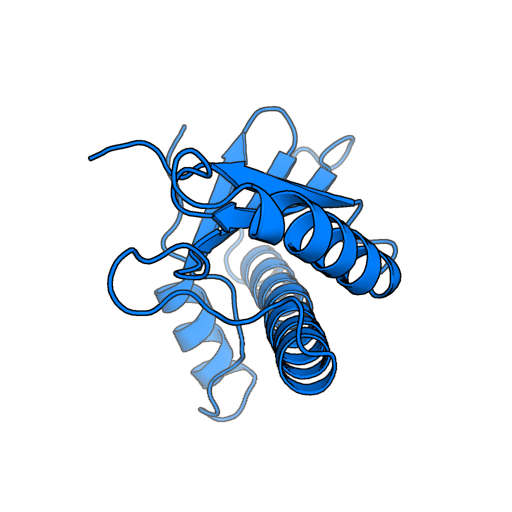43 1.00 91.69 99 ILE A N 1
ATOM 806 C CA . ILE A 1 99 ? -10.334 0.608 1.325 1.00 91.69 99 ILE A CA 1
ATOM 807 C C . ILE A 1 99 ? -9.503 0.401 0.068 1.00 91.69 99 ILE A C 1
ATOM 809 O O . ILE A 1 99 ? -9.763 -0.512 -0.717 1.00 91.69 99 ILE A O 1
ATOM 813 N N . ILE A 1 100 ? -8.498 1.248 -0.124 1.00 94.25 100 ILE A N 1
ATOM 814 C CA . ILE A 1 100 ? -7.659 1.252 -1.318 1.00 94.25 100 ILE A CA 1
ATOM 815 C C . ILE A 1 100 ? -6.200 1.276 -0.902 1.00 94.25 100 ILE A C 1
ATOM 817 O O . ILE A 1 100 ? -5.793 2.100 -0.085 1.00 94.25 100 ILE A O 1
ATOM 821 N N . TYR A 1 101 ? -5.407 0.386 -1.488 1.00 95.94 101 TYR A N 1
ATOM 822 C CA . TYR A 1 101 ? -3.958 0.408 -1.346 1.00 95.94 101 TYR A CA 1
ATOM 823 C C . TYR A 1 101 ? -3.356 1.219 -2.495 1.00 95.94 101 TYR A C 1
ATOM 825 O O . TYR A 1 101 ? -3.672 0.975 -3.659 1.00 95.94 101 TYR A O 1
ATOM 833 N N . VAL A 1 102 ? -2.533 2.217 -2.187 1.00 95.44 102 VAL A N 1
ATOM 834 C CA . VAL A 1 102 ? -1.998 3.161 -3.171 1.00 95.44 102 VAL A CA 1
ATOM 835 C C . VAL A 1 102 ? -0.479 3.155 -3.118 1.00 95.44 102 VAL A C 1
ATOM 837 O O . VAL A 1 102 ? 0.117 3.531 -2.112 1.00 95.44 102 VAL A O 1
ATOM 840 N N . LEU A 1 103 ? 0.140 2.797 -4.238 1.00 94.69 103 LEU A N 1
ATOM 841 C CA . LEU A 1 103 ? 1.572 2.949 -4.466 1.00 94.69 103 LEU A CA 1
ATOM 842 C C . LEU A 1 103 ? 1.857 4.357 -4.983 1.00 94.69 103 LEU A C 1
ATOM 844 O O . LEU A 1 103 ? 1.542 4.686 -6.128 1.00 94.69 103 LEU A O 1
ATOM 848 N N . ARG A 1 104 ? 2.468 5.191 -4.147 1.00 92.06 104 ARG A N 1
ATOM 849 C CA . ARG A 1 104 ? 2.953 6.513 -4.531 1.00 92.06 104 ARG A CA 1
ATOM 850 C C . ARG A 1 104 ? 4.344 6.394 -5.138 1.00 92.06 104 ARG A C 1
ATOM 852 O O . ARG A 1 104 ? 5.314 6.072 -4.449 1.00 92.06 104 ARG A O 1
ATOM 859 N N . ILE A 1 105 ? 4.448 6.654 -6.432 1.00 87.94 105 ILE A N 1
ATOM 860 C CA . ILE A 1 105 ? 5.684 6.544 -7.213 1.00 87.94 105 ILE A CA 1
ATOM 861 C C . ILE A 1 105 ? 6.244 7.936 -7.527 1.00 87.94 105 ILE A C 1
ATOM 863 O O . ILE A 1 105 ? 5.462 8.838 -7.804 1.00 87.94 105 ILE A O 1
ATOM 867 N N . PRO A 1 106 ? 7.565 8.166 -7.516 1.00 81.75 106 PRO A N 1
ATOM 868 C CA . PRO A 1 106 ? 8.102 9.429 -8.012 1.00 81.75 106 PRO A CA 1
ATOM 869 C C . PRO A 1 106 ? 7.811 9.590 -9.523 1.00 81.75 106 PRO A C 1
ATOM 871 O O . PRO A 1 106 ? 7.645 8.570 -10.207 1.00 81.75 106 PRO A O 1
ATOM 874 N N . PRO A 1 107 ? 7.769 10.827 -10.055 1.00 79.94 107 PRO A N 1
ATOM 875 C CA . PRO A 1 107 ? 7.318 11.122 -11.421 1.00 79.94 107 PRO A CA 1
ATOM 876 C C . PRO A 1 107 ? 7.946 10.248 -12.513 1.00 79.94 107 PRO A C 1
ATOM 878 O O . PRO A 1 107 ? 9.158 10.001 -12.524 1.00 79.94 107 PRO A O 1
ATOM 881 N N . LEU A 1 108 ? 7.118 9.796 -13.460 1.00 75.44 108 LEU A N 1
ATOM 882 C CA . LEU A 1 108 ? 7.514 8.845 -14.507 1.00 75.44 108 LEU A CA 1
ATOM 883 C C . LEU A 1 108 ? 8.277 9.454 -15.684 1.00 75.44 108 LEU A C 1
ATOM 885 O O . LEU A 1 108 ? 8.779 8.700 -16.525 1.00 75.44 108 LEU A O 1
ATOM 889 N N . GLU A 1 109 ? 8.394 10.782 -15.741 1.00 71.38 109 GLU A N 1
ATOM 890 C CA . GLU A 1 109 ? 8.993 11.545 -16.848 1.00 71.38 109 GLU A CA 1
ATOM 891 C C . GLU A 1 109 ? 10.391 11.039 -17.254 1.00 71.38 109 GLU A C 1
ATOM 893 O O . GLU A 1 109 ? 10.790 11.147 -18.411 1.00 71.38 109 GLU A O 1
ATOM 898 N N . ASN A 1 110 ? 11.103 10.387 -16.332 1.00 60.19 110 ASN A N 1
ATOM 899 C CA . ASN A 1 110 ? 12.458 9.888 -16.539 1.00 60.19 110 ASN A CA 1
ATOM 900 C C . ASN A 1 110 ? 12.551 8.416 -16.985 1.00 60.19 110 ASN A C 1
ATOM 902 O O . ASN A 1 110 ? 13.662 7.919 -17.177 1.00 60.19 110 ASN A O 1
ATOM 906 N N . SER A 1 111 ? 11.452 7.655 -17.105 1.00 64.62 111 SER A N 1
ATOM 907 C CA . SER A 1 111 ? 11.546 6.202 -17.364 1.00 64.62 111 SER A CA 1
ATOM 908 C C . SER A 1 111 ? 10.309 5.553 -18.012 1.00 64.62 111 SER A C 1
ATOM 910 O O . SER A 1 111 ? 9.563 4.816 -17.361 1.00 64.62 111 SER A O 1
ATOM 912 N N . PRO A 1 112 ? 10.149 5.655 -19.345 1.00 68.00 112 PRO A N 1
ATOM 913 C CA . PRO A 1 112 ? 9.054 5.004 -20.077 1.00 68.00 112 PRO A CA 1
ATOM 914 C C . PRO A 1 112 ? 9.026 3.472 -19.923 1.00 68.00 112 PRO A C 1
ATOM 916 O O . PRO A 1 112 ? 7.961 2.855 -19.910 1.00 68.00 112 PRO A O 1
ATOM 919 N N . LYS A 1 113 ? 10.202 2.842 -19.764 1.00 70.62 113 LYS A N 1
ATOM 920 C CA . LYS A 1 113 ? 10.330 1.392 -19.527 1.00 70.62 113 LYS A CA 1
ATOM 921 C C . LYS A 1 113 ? 9.719 0.960 -18.184 1.00 70.62 113 LYS A C 1
ATOM 923 O O . LYS A 1 113 ? 9.223 -0.163 -18.088 1.00 70.62 113 LYS A O 1
ATOM 928 N N . LEU A 1 114 ? 9.700 1.848 -17.183 1.00 78.31 114 LEU A N 1
ATOM 929 C CA . LEU A 1 114 ? 9.111 1.576 -15.869 1.00 78.31 114 LEU A CA 1
ATOM 930 C C . LEU A 1 114 ? 7.584 1.582 -15.907 1.00 78.31 114 LEU A C 1
ATOM 932 O O . LEU A 1 114 ? 6.981 0.786 -15.199 1.00 78.31 114 LEU A O 1
ATOM 936 N N . ALA A 1 115 ? 6.943 2.370 -16.775 1.00 79.88 115 ALA A N 1
ATOM 937 C CA . ALA A 1 115 ? 5.480 2.443 -16.835 1.00 79.88 115 ALA A CA 1
ATOM 938 C C . ALA A 1 115 ? 4.824 1.065 -17.061 1.00 79.88 115 ALA A C 1
ATOM 940 O O . ALA A 1 115 ? 3.865 0.696 -16.378 1.00 79.88 115 ALA A O 1
ATOM 941 N N . ARG A 1 116 ? 5.376 0.251 -17.977 1.00 85.56 116 ARG A N 1
ATOM 942 C CA . ARG A 1 116 ? 4.885 -1.119 -18.211 1.00 85.56 116 ARG A CA 1
ATOM 943 C C . ARG A 1 116 ? 5.137 -2.025 -17.006 1.00 85.56 116 ARG A C 1
ATOM 945 O O . ARG A 1 116 ? 4.250 -2.791 -16.639 1.00 85.56 116 ARG A O 1
ATOM 952 N N . ALA A 1 117 ? 6.325 -1.950 -16.413 1.00 89.12 117 ALA A N 1
ATOM 953 C CA . ALA A 1 117 ? 6.693 -2.772 -15.265 1.00 89.12 117 ALA A CA 1
ATOM 954 C C . ALA A 1 117 ? 5.848 -2.437 -14.023 1.00 89.12 117 ALA A C 1
ATOM 956 O O . ALA A 1 117 ? 5.380 -3.344 -13.344 1.00 89.12 117 ALA A O 1
ATOM 957 N N . LEU A 1 118 ? 5.562 -1.156 -13.790 1.00 89.19 118 LEU A N 1
ATOM 958 C CA . LEU A 1 118 ? 4.691 -0.674 -12.718 1.00 89.19 118 LEU A CA 1
ATOM 959 C C . LEU A 1 118 ? 3.249 -1.126 -12.906 1.00 89.19 118 LEU A C 1
ATOM 961 O O . LEU A 1 118 ? 2.629 -1.604 -11.962 1.00 89.19 118 LEU A O 1
ATOM 965 N N . LYS A 1 119 ? 2.724 -1.053 -14.134 1.00 89.25 119 LYS A N 1
ATOM 966 C CA . LYS A 1 119 ? 1.395 -1.596 -14.434 1.00 89.25 119 LYS A CA 1
ATOM 967 C C . LYS A 1 119 ? 1.320 -3.095 -14.134 1.00 89.25 119 LYS A C 1
ATOM 969 O O . LYS A 1 119 ? 0.318 -3.557 -13.595 1.00 89.25 119 LYS A O 1
ATOM 974 N N . LEU A 1 120 ? 2.359 -3.857 -14.484 1.00 92.19 120 LEU A N 1
ATOM 975 C CA . LEU A 1 120 ? 2.429 -5.285 -14.160 1.00 92.19 120 LEU A CA 1
ATOM 976 C C . LEU A 1 120 ? 2.487 -5.513 -12.648 1.00 92.19 120 LEU A C 1
ATOM 978 O O . LEU A 1 120 ? 1.706 -6.313 -12.151 1.00 92.19 120 LEU A O 1
ATOM 982 N N . LEU A 1 121 ? 3.332 -4.771 -11.930 1.00 94.31 121 LEU A N 1
ATOM 983 C CA . LEU A 1 121 ? 3.438 -4.824 -10.471 1.00 94.31 121 LEU A CA 1
ATOM 984 C C . LEU A 1 121 ? 2.083 -4.560 -9.795 1.00 94.31 121 LEU A C 1
ATOM 986 O O . LEU A 1 121 ? 1.625 -5.382 -9.011 1.00 94.31 121 LEU A O 1
ATOM 990 N N . VAL A 1 122 ? 1.407 -3.460 -10.145 1.00 93.38 122 VAL A N 1
ATOM 991 C CA . VAL A 1 122 ? 0.083 -3.100 -9.603 1.00 93.38 122 VAL A CA 1
ATOM 992 C C . VAL A 1 122 ? -0.932 -4.209 -9.863 1.00 93.38 122 VAL A C 1
ATOM 994 O O . VAL A 1 122 ? -1.616 -4.640 -8.940 1.00 93.38 122 VAL A O 1
ATOM 997 N N . ASN A 1 123 ? -0.996 -4.717 -11.096 1.00 94.31 123 ASN A N 1
ATOM 998 C CA . ASN A 1 123 ? -1.910 -5.802 -11.452 1.00 94.31 123 ASN A CA 1
ATOM 999 C C . ASN A 1 123 ? -1.594 -7.107 -10.714 1.00 94.31 123 ASN A C 1
ATOM 1001 O O . ASN A 1 123 ? -2.501 -7.886 -10.436 1.00 94.31 123 ASN A O 1
ATOM 1005 N N . GLU A 1 124 ? -0.318 -7.390 -10.453 1.00 96.19 124 GLU A N 1
ATOM 1006 C CA . GLU A 1 124 ? 0.101 -8.568 -9.700 1.00 96.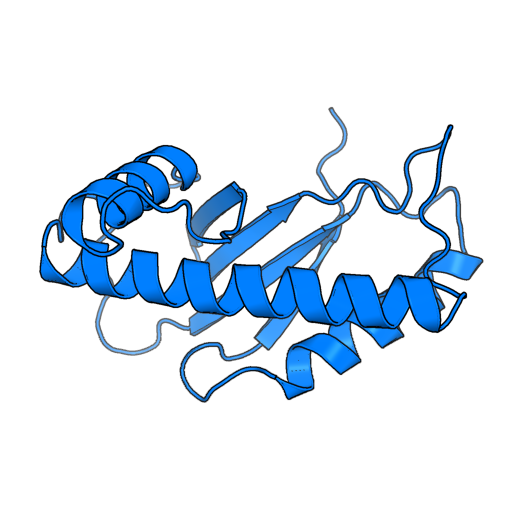19 124 GLU A CA 1
ATOM 1007 C C . GLU A 1 124 ? -0.284 -8.431 -8.221 1.00 96.19 124 GLU A C 1
ATOM 1009 O O . GLU A 1 124 ? -0.863 -9.369 -7.684 1.00 96.19 124 GLU A O 1
ATOM 1014 N N . ILE A 1 125 ? -0.073 -7.267 -7.593 1.00 95.81 125 ILE A N 1
ATOM 1015 C CA . ILE A 1 125 ? -0.488 -7.000 -6.201 1.00 95.81 125 ILE A CA 1
ATOM 1016 C C . ILE A 1 125 ? -2.017 -7.035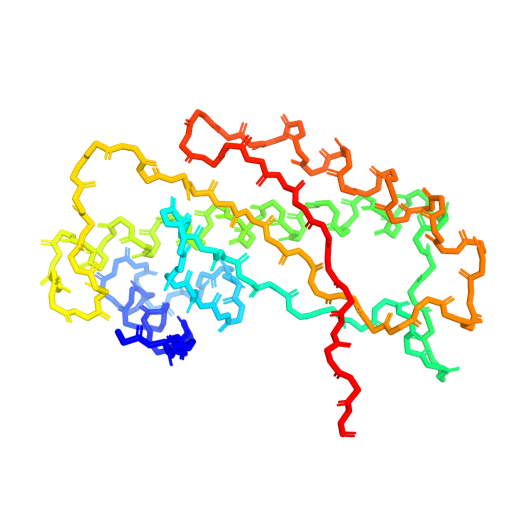 -6.069 1.00 95.81 125 ILE A C 1
ATOM 1018 O O . ILE A 1 125 ? -2.533 -7.634 -5.127 1.00 95.81 125 ILE A O 1
ATOM 1022 N N . ASP A 1 126 ? -2.754 -6.460 -7.027 1.00 94.69 126 ASP A N 1
ATOM 1023 C CA . ASP A 1 126 ? -4.224 -6.410 -7.015 1.00 94.69 126 ASP A CA 1
ATOM 1024 C C . ASP A 1 126 ? -4.864 -7.807 -6.968 1.00 94.69 126 ASP A C 1
ATOM 1026 O O . ASP A 1 126 ? -5.924 -7.982 -6.373 1.00 94.69 126 ASP A O 1
ATOM 1030 N N . ARG A 1 127 ? -4.192 -8.840 -7.497 1.00 95.00 127 ARG A N 1
ATOM 1031 C CA . ARG A 1 127 ? -4.651 -10.242 -7.406 1.00 95.00 127 ARG A CA 1
ATOM 1032 C C . ARG A 1 127 ? -4.634 -10.803 -5.986 1.00 95.00 127 ARG A C 1
ATOM 1034 O O . ARG A 1 127 ? -5.313 -11.791 -5.729 1.00 95.00 127 ARG A O 1
ATOM 1041 N N . PHE A 1 128 ? -3.856 -10.205 -5.089 1.00 93.62 128 PHE A N 1
ATOM 1042 C CA . PHE A 1 128 ? -3.745 -10.605 -3.686 1.00 93.62 128 PHE A CA 1
ATOM 1043 C C . PHE A 1 128 ? -4.602 -9.743 -2.755 1.00 93.62 128 PHE A C 1
ATOM 1045 O O . PHE A 1 128 ? -4.513 -9.898 -1.533 1.00 93.62 128 PHE A O 1
ATOM 1052 N N . ARG A 1 129 ? -5.420 -8.827 -3.295 1.00 89.75 129 ARG A N 1
ATOM 1053 C CA . ARG A 1 129 ? -6.407 -8.108 -2.489 1.00 89.75 129 ARG A CA 1
ATOM 1054 C C . ARG A 1 129 ? -7.438 -9.096 -1.942 1.00 89.75 129 ARG A C 1
ATOM 1056 O O . ARG A 1 129 ? -7.813 -10.058 -2.612 1.00 89.75 129 ARG A O 1
ATOM 1063 N N . ASN A 1 130 ? -7.906 -8.862 -0.725 1.00 75.44 130 ASN A N 1
ATOM 1064 C CA . ASN A 1 130 ? -9.080 -9.553 -0.197 1.00 75.44 130 ASN A CA 1
ATOM 1065 C C . ASN A 1 130 ? -10.338 -8.721 -0.469 1.00 75.44 130 ASN A C 1
ATOM 1067 O O . ASN A 1 130 ? -10.248 -7.594 -0.940 1.00 75.44 130 ASN A O 1
ATOM 1071 N N . GLY A 1 131 ? -11.518 -9.244 -0.134 1.00 78.44 131 GLY A N 1
ATOM 1072 C CA . GLY A 1 131 ? -12.765 -8.479 -0.259 1.00 78.44 131 GLY A CA 1
ATOM 1073 C C . GLY A 1 131 ? -12.816 -7.189 0.576 1.00 78.44 131 GLY A C 1
ATOM 1074 O O . GLY A 1 131 ? -13.742 -6.408 0.391 1.00 78.44 131 GLY A O 1
ATOM 1075 N N . ALA A 1 132 ? -11.853 -6.952 1.478 1.00 83.81 132 ALA A N 1
ATOM 1076 C CA . ALA A 1 132 ? -11.781 -5.736 2.279 1.00 83.81 132 ALA A CA 1
ATOM 1077 C C . ALA A 1 132 ? -10.985 -4.614 1.594 1.00 83.81 132 ALA A C 1
ATOM 1079 O O . ALA A 1 132 ? -11.389 -3.460 1.694 1.00 83.81 132 ALA A O 1
ATOM 1080 N N . VAL A 1 133 ? -9.889 -4.929 0.889 1.00 90.25 133 VAL A N 1
ATOM 1081 C CA . VAL A 1 133 ? -9.169 -3.976 0.027 1.00 90.25 133 VAL A CA 1
ATOM 1082 C C . VAL A 1 133 ? -9.746 -4.056 -1.378 1.00 90.25 133 VAL A C 1
ATOM 1084 O O . VAL A 1 133 ? -9.529 -5.017 -2.107 1.00 90.25 133 VAL A O 1
ATOM 1087 N N . GLU A 1 134 ? -10.473 -3.029 -1.792 1.00 91.12 134 GLU A N 1
ATOM 1088 C CA . GLU A 1 134 ? -11.242 -3.088 -3.030 1.00 91.12 134 GLU A CA 1
ATOM 1089 C C . GLU A 1 134 ? -10.371 -2.930 -4.281 1.00 91.12 134 GLU A C 1
ATOM 1091 O O . GLU A 1 134 ? -10.647 -3.517 -5.328 1.00 91.12 134 GLU A O 1
ATOM 1096 N N . SER A 1 135 ? -9.295 -2.146 -4.199 1.00 93.25 135 SER A N 1
ATOM 1097 C CA . SER A 1 135 ? -8.375 -1.980 -5.326 1.00 93.25 135 SER A CA 1
ATOM 1098 C C . SER A 1 135 ? -6.970 -1.596 -4.895 1.00 93.25 135 SER A C 1
ATOM 1100 O O . SER A 1 135 ? -6.780 -0.960 -3.856 1.00 93.25 135 SER A O 1
ATOM 1102 N N . VAL A 1 136 ? -6.008 -1.946 -5.746 1.00 94.62 136 VAL A N 1
ATOM 1103 C CA . VAL A 1 136 ? -4.648 -1.413 -5.718 1.00 94.62 136 VAL A CA 1
ATOM 1104 C C . VAL A 1 136 ? -4.504 -0.367 -6.820 1.00 94.62 136 VAL A C 1
ATOM 1106 O O . VAL A 1 136 ? -4.857 -0.609 -7.975 1.00 94.62 136 VAL A O 1
ATOM 1109 N N . ARG A 1 137 ? -3.998 0.814 -6.470 1.00 93.62 137 ARG A N 1
ATOM 1110 C CA . ARG A 1 137 ? -3.790 1.933 -7.397 1.00 93.62 137 ARG A CA 1
ATOM 1111 C C . ARG A 1 137 ? -2.347 2.412 -7.341 1.00 93.62 137 ARG A C 1
ATOM 1113 O O . ARG A 1 137 ? -1.623 2.126 -6.391 1.00 93.62 137 ARG A O 1
ATOM 1120 N N . PHE A 1 138 ? -1.950 3.173 -8.351 1.00 90.81 138 PHE A N 1
ATOM 1121 C CA . PHE A 1 138 ? -0.730 3.965 -8.306 1.00 90.81 138 PHE A CA 1
ATOM 1122 C C . PHE A 1 138 ? -1.080 5.445 -8.434 1.00 90.81 138 PHE A C 1
ATOM 1124 O O . PHE A 1 138 ? -2.064 5.799 -9.084 1.00 90.81 138 PHE A O 1
ATOM 1131 N N . GLU A 1 139 ? -0.262 6.292 -7.827 1.00 90.69 139 GLU A N 1
ATOM 1132 C CA . GLU A 1 139 ? -0.330 7.744 -7.957 1.00 90.69 139 GLU A CA 1
ATOM 1133 C C . GLU A 1 139 ? 1.088 8.303 -8.017 1.00 90.69 139 GLU A C 1
ATOM 1135 O O . GLU A 1 139 ? 1.990 7.767 -7.376 1.00 90.69 139 GLU A O 1
ATOM 1140 N N . GLU A 1 140 ? 1.305 9.375 -8.772 1.00 86.69 140 GLU A N 1
ATOM 1141 C CA . GLU A 1 140 ? 2.589 10.068 -8.714 1.00 86.69 140 GLU A CA 1
ATOM 1142 C C . GLU A 1 140 ? 2.699 10.869 -7.411 1.00 86.69 140 GLU A C 1
ATOM 1144 O O . GLU A 1 140 ? 1.734 11.487 -6.952 1.00 86.69 140 GLU A O 1
ATOM 1149 N N . GLN A 1 141 ? 3.874 10.831 -6.788 1.00 82.31 141 GLN A N 1
ATOM 1150 C CA . GLN A 1 141 ? 4.190 11.669 -5.642 1.00 82.31 141 GLN A CA 1
ATOM 1151 C C . GLN A 1 141 ? 4.145 13.135 -6.085 1.00 82.31 141 GLN A C 1
ATOM 1153 O O . GLN A 1 141 ? 4.652 13.454 -7.165 1.00 82.31 141 GLN A O 1
ATOM 1158 N N . PRO A 1 142 ? 3.564 14.033 -5.271 1.00 69.25 142 PRO A N 1
ATOM 1159 C CA . PRO A 1 142 ? 3.650 15.456 -5.550 1.00 69.25 142 PRO A CA 1
ATOM 1160 C C . PRO A 1 142 ? 5.126 15.862 -5.622 1.00 69.25 142 PRO A C 1
ATOM 1162 O O . PRO A 1 142 ? 5.936 15.423 -4.802 1.00 69.25 142 PRO A O 1
ATOM 1165 N N . LEU A 1 143 ? 5.469 16.675 -6.624 1.00 58.16 143 LEU A N 1
ATOM 1166 C CA . LEU A 1 143 ? 6.780 17.310 -6.686 1.00 58.16 143 LEU A CA 1
ATOM 1167 C C . LEU A 1 143 ? 6.983 18.146 -5.405 1.00 58.16 143 LEU A C 1
ATOM 1169 O O . LEU A 1 143 ? 6.013 18.760 -4.947 1.00 58.16 143 LEU A O 1
ATOM 1173 N N . PRO A 1 144 ? 8.190 18.125 -4.810 1.00 56.00 144 PRO A N 1
ATOM 1174 C CA . PRO A 1 144 ? 8.506 18.947 -3.646 1.00 56.00 144 PRO A CA 1
ATOM 1175 C C . PRO A 1 144 ? 8.368 20.447 -3.928 1.00 56.00 144 PRO A C 1
ATOM 1177 O O . PRO A 1 144 ? 8.563 20.861 -5.096 1.00 56.00 144 PRO A O 1
#

Foldseek 3Di:
DWDKQQCVVLQQVCCVPPVVRDGFAAAGTWTDDDLETEREHEDCQVPPVDHQPLVDPVSLVVLLVSLLSHLVSHVVSVVVCCVPPVPSDPHRPPPRRAYEYEYAYADCPRPPPVVVSVVVSQVSNQVSDDPRHPGYYYDYDDDD

Radius of gyration: 15.62 Å; chains: 1; bounding box: 42×31×42 Å

Secondary structure (DSSP, 8-state):
----EEHHHHHHHHHHHHSTTPPPP--SEEEEETTEEEEEEE--TT-TTS---TTSHHHHHHHHHHHHHHHHHHHHHHHHHHHH-TTTS----SSSPEEEEEEEE--GGG-HHHHHHHHHHHHHHHTT--TTEEEEEEEEPPP-

pLDDT: mean 86.34, std 11.46, range [39.5, 97.0]